Protein AF-A0A356ZD64-F1 (afdb_monomer)

Radius of gyration: 13.84 Å; Cα contacts (8 Å, |Δi|>4): 118; chains: 1; bounding box: 37×36×32 Å

Secondary structure (DSSP, 8-state):
----TT---SSTT---TTSEEEHHHHHHHHHHHHHHTT---S---TT---TTGGGS-TTTHHHHHHHHHTTSS---TTS---TT-EEEHHHHHHHHHHHHHTT-

Sequence (104 aa):
GFETGIVKGMDETTFAPNEKITREQMAIMLDNFSTNTSLALPGMNAGVSFTDSKLISPWAVDAVNKIVSSGIMGGYPEGDYKPQGNATRAEAATVIYKLIMLRG

Mean predicted aligned error: 9.03 Å

pLDDT: mean 77.74, std 16.2, range [38.88, 95.69]

Solvent-accessible surface area (backbone atoms only — not comparable to full-atom values): 6229 Å² total; per-residue (Å²): 139,85,88,71,90,70,69,91,53,80,60,99,84,53,86,60,53,78,46,73,37,32,42,34,57,43,24,39,51,52,42,49,42,29,64,76,67,70,50,81,70,54,75,71,50,84,84,86,76,42,83,48,54,85,67,45,52,82,93,27,44,67,29,37,52,53,38,36,22,29,65,79,41,76,60,48,96,88,41,33,60,52,36,78,39,78,38,42,42,50,58,48,50,49,54,52,50,52,61,57,53,74,76,107

Structure (mmCIF, N/CA/C/O backbone):
data_AF-A0A356ZD64-F1
#
_entry.id   AF-A0A356ZD64-F1
#
loop_
_atom_site.group_PDB
_atom_site.id
_atom_site.type_symbol
_atom_site.label_atom_id
_atom_site.label_alt_id
_atom_site.label_comp_id
_atom_site.label_asym_id
_atom_site.label_entity_id
_atom_site.label_seq_id
_atom_site.pdbx_PDB_ins_code
_atom_site.Cartn_x
_atom_site.Cartn_y
_atom_site.Cartn_z
_atom_site.occupancy
_atom_site.B_iso_or_equiv
_atom_site.auth_seq_id
_atom_site.auth_comp_id
_atom_site.auth_asym_id
_atom_site.auth_atom_id
_atom_site.pdbx_PDB_model_num
ATOM 1 N N . GLY A 1 1 ? -17.372 -21.776 17.965 1.00 39.84 1 GLY A N 1
ATOM 2 C CA . GLY A 1 1 ? -16.082 -21.075 17.941 1.00 39.84 1 GLY A CA 1
ATOM 3 C C . GLY A 1 1 ? -15.629 -20.997 16.508 1.00 39.84 1 GLY A C 1
ATOM 4 O O . GLY A 1 1 ? -15.388 -22.041 15.926 1.00 39.84 1 GLY A O 1
ATOM 5 N N . PHE A 1 2 ? -15.601 -19.796 15.936 1.00 38.88 2 PHE A N 1
ATOM 6 C CA . PHE A 1 2 ? -15.043 -19.535 14.609 1.00 38.88 2 PHE A CA 1
ATOM 7 C C . PHE A 1 2 ? -14.101 -18.343 14.745 1.00 38.88 2 PHE A C 1
ATOM 9 O O . PHE A 1 2 ? -14.457 -17.198 14.492 1.00 38.88 2 PHE A O 1
ATOM 16 N N . GLU A 1 3 ? -12.907 -18.644 15.247 1.00 51.19 3 GLU A N 1
ATOM 17 C CA . GLU A 1 3 ? -11.759 -17.749 15.252 1.00 51.19 3 GLU A CA 1
ATOM 18 C C . GLU A 1 3 ? -10.941 -18.025 13.990 1.00 51.19 3 GLU A C 1
ATOM 20 O O . GLU A 1 3 ? -10.133 -18.946 13.951 1.00 51.19 3 GLU A O 1
ATOM 25 N N . THR A 1 4 ? -11.129 -17.222 12.947 1.00 42.31 4 THR A N 1
ATOM 26 C CA . THR A 1 4 ? -10.088 -17.033 11.928 1.00 42.31 4 THR A CA 1
ATOM 27 C C . THR A 1 4 ? -10.019 -15.549 11.607 1.00 42.31 4 THR A C 1
ATOM 29 O O . THR A 1 4 ? -10.749 -15.042 10.755 1.00 42.31 4 THR A O 1
ATOM 32 N N . GLY A 1 5 ? -9.150 -14.850 12.342 1.00 48.25 5 GLY A N 1
ATOM 33 C CA . GLY A 1 5 ? -8.870 -13.411 12.279 1.00 48.25 5 GLY A CA 1
ATOM 34 C C . GLY A 1 5 ? -8.187 -12.940 10.991 1.00 48.25 5 GLY A C 1
ATOM 35 O O . GLY A 1 5 ? -7.289 -12.107 11.037 1.00 48.25 5 GLY A O 1
ATOM 36 N N . ILE A 1 6 ? -8.610 -13.457 9.837 1.00 51.38 6 ILE A N 1
ATOM 37 C CA . ILE A 1 6 ? -8.039 -13.121 8.526 1.00 51.38 6 ILE A CA 1
ATOM 38 C C . ILE A 1 6 ? -8.685 -11.847 7.957 1.00 51.38 6 ILE A C 1
ATOM 40 O O . ILE A 1 6 ? -8.095 -11.167 7.121 1.00 51.38 6 ILE A O 1
ATOM 44 N N . VAL A 1 7 ? -9.873 -11.462 8.439 1.00 45.72 7 VAL A N 1
ATOM 45 C CA . VAL A 1 7 ? -10.588 -10.285 7.937 1.00 45.72 7 VAL A CA 1
ATOM 46 C C . VAL A 1 7 ? -11.243 -9.524 9.089 1.00 45.72 7 VAL A C 1
ATOM 48 O O . VAL A 1 7 ? -12.389 -9.783 9.440 1.00 45.72 7 VAL A O 1
ATOM 51 N N . LYS A 1 8 ? -10.556 -8.524 9.654 1.00 47.28 8 LYS A N 1
ATOM 52 C CA . LYS A 1 8 ? -11.253 -7.441 10.367 1.00 47.28 8 LYS A CA 1
ATOM 53 C C . LYS A 1 8 ? -11.898 -6.529 9.321 1.00 47.28 8 LYS A C 1
ATOM 55 O O . LYS A 1 8 ? -11.283 -5.586 8.831 1.00 47.28 8 LYS A O 1
ATOM 60 N N . GLY A 1 9 ? -13.099 -6.907 8.887 1.00 47.62 9 GLY A N 1
ATOM 61 C CA . GLY A 1 9 ? -14.026 -6.022 8.189 1.00 47.62 9 GLY A CA 1
ATOM 62 C C . GLY A 1 9 ? -14.740 -5.149 9.215 1.00 47.62 9 GLY A C 1
ATOM 63 O O . GLY A 1 9 ? -14.987 -5.595 10.330 1.00 47.62 9 GLY A O 1
ATOM 64 N N . MET A 1 10 ? -14.992 -3.899 8.851 1.00 46.28 10 MET A N 1
ATOM 65 C CA . MET A 1 10 ? -15.813 -2.962 9.610 1.00 46.28 10 MET A CA 1
ATOM 66 C C . MET A 1 10 ? -17.175 -3.636 9.898 1.00 46.28 10 MET A C 1
ATOM 68 O O . MET A 1 10 ? -17.814 -4.118 8.970 1.00 46.28 10 MET A O 1
ATOM 72 N N . ASP A 1 11 ? -17.526 -3.732 11.182 1.00 41.78 11 ASP A N 1
ATOM 73 C CA . ASP A 1 11 ? -18.686 -4.403 11.792 1.00 41.78 11 ASP A CA 1
ATOM 74 C C . ASP A 1 11 ? -18.801 -5.935 11.614 1.00 41.78 11 ASP A C 1
ATOM 76 O O . ASP A 1 11 ? -18.820 -6.488 10.517 1.00 41.78 11 ASP A O 1
ATOM 80 N N . GLU A 1 12 ? -18.937 -6.640 12.745 1.00 46.44 12 GLU A N 1
ATOM 81 C CA . GLU A 1 12 ? -18.853 -8.106 12.922 1.00 46.44 12 GLU A CA 1
ATOM 82 C C . GLU A 1 12 ? -19.845 -8.952 12.091 1.00 46.44 12 GLU A C 1
ATOM 84 O O . GLU A 1 12 ? -19.818 -10.179 12.158 1.00 46.44 12 GLU A O 1
ATOM 89 N N . THR A 1 13 ? -20.727 -8.332 11.304 1.00 47.97 13 THR A N 1
ATOM 90 C CA . THR A 1 13 ? -21.847 -9.010 10.634 1.00 47.97 13 THR A CA 1
ATOM 91 C C . THR A 1 13 ? -21.900 -8.836 9.118 1.00 47.97 13 THR A C 1
ATOM 93 O O . THR A 1 13 ? -22.608 -9.604 8.467 1.00 47.97 13 THR A O 1
ATOM 96 N N . THR A 1 14 ? -21.153 -7.896 8.521 1.00 51.41 14 THR A N 1
ATOM 97 C CA . THR A 1 14 ? -21.265 -7.620 7.077 1.00 51.41 14 THR A CA 1
ATOM 98 C C . THR A 1 14 ? -19.904 -7.624 6.394 1.00 51.41 14 THR A C 1
ATOM 100 O O . THR A 1 14 ? -19.180 -6.635 6.348 1.00 51.41 14 THR A O 1
ATOM 103 N N . PHE A 1 15 ? -19.557 -8.754 5.778 1.00 56.53 15 PHE A N 1
ATOM 104 C CA . PHE A 1 15 ? -18.475 -8.773 4.802 1.00 56.53 15 PHE A CA 1
ATOM 105 C C . PHE A 1 15 ? -18.971 -8.100 3.514 1.00 56.53 15 PHE A C 1
ATOM 107 O O . PHE A 1 15 ? -19.798 -8.666 2.803 1.00 56.53 15 PHE A O 1
ATOM 114 N N . ALA A 1 16 ? -18.484 -6.889 3.224 1.00 62.66 16 ALA A N 1
ATOM 115 C CA . ALA A 1 16 ? -18.855 -6.101 2.047 1.00 62.66 16 ALA A CA 1
ATOM 116 C C . ALA A 1 16 ? -17.782 -6.202 0.938 1.00 62.66 16 ALA A C 1
ATOM 118 O O . ALA A 1 16 ? -16.957 -5.304 0.792 1.00 62.66 16 ALA A O 1
ATOM 119 N N . PRO A 1 17 ? -17.730 -7.282 0.136 1.00 61.88 17 PRO A N 1
ATOM 120 C CA . PRO A 1 17 ? -16.643 -7.522 -0.825 1.00 61.88 17 PRO A CA 1
ATOM 121 C C . PRO A 1 17 ? -16.541 -6.465 -1.93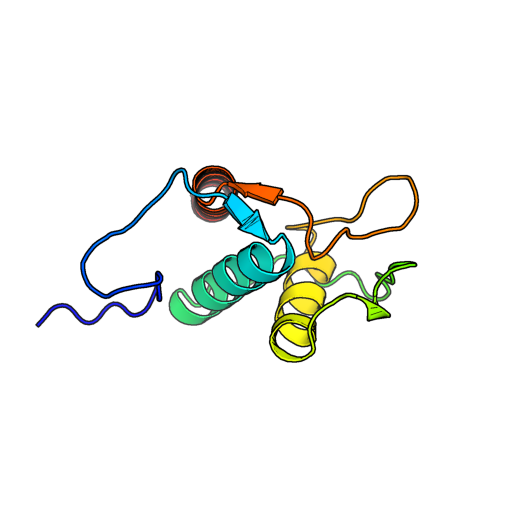5 1.00 61.88 17 PRO A C 1
ATOM 123 O O . PRO A 1 17 ? -15.486 -6.312 -2.547 1.00 61.88 17 PRO A O 1
ATOM 126 N N . ASN A 1 18 ? -17.626 -5.733 -2.189 1.00 65.75 18 ASN A N 1
ATOM 127 C CA . ASN A 1 18 ? -17.707 -4.735 -3.255 1.00 65.75 18 ASN A CA 1
ATOM 128 C C . ASN A 1 18 ? -17.506 -3.301 -2.753 1.00 65.75 18 ASN A C 1
ATOM 130 O O . ASN A 1 18 ? -17.476 -2.378 -3.567 1.00 65.75 18 ASN A O 1
ATO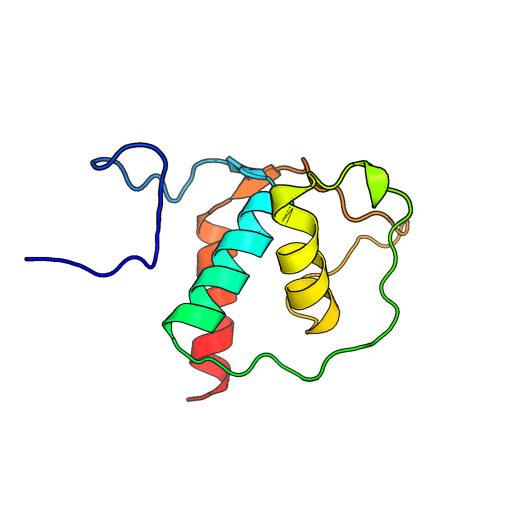M 134 N N . GLU A 1 19 ? -17.378 -3.091 -1.440 1.00 75.75 19 GLU A N 1
ATOM 135 C CA . GLU A 1 19 ? -17.081 -1.759 -0.927 1.00 75.75 19 GLU A CA 1
ATOM 136 C C . GLU A 1 19 ? -15.674 -1.318 -1.321 1.00 75.75 19 GLU A C 1
ATOM 138 O O . GLU A 1 19 ? -14.724 -2.111 -1.397 1.00 75.75 19 GLU A O 1
ATOM 143 N N . LYS A 1 20 ? -15.570 -0.015 -1.592 1.00 83.38 20 LYS A N 1
ATOM 144 C CA . LYS A 1 20 ? -14.303 0.638 -1.886 1.00 83.38 20 LYS A CA 1
ATOM 145 C C . LYS A 1 20 ? -13.507 0.738 -0.591 1.00 83.38 20 LYS A C 1
ATOM 147 O O . LYS A 1 20 ? -13.973 1.312 0.386 1.00 83.38 20 LYS A O 1
ATOM 152 N N . ILE A 1 21 ? -12.307 0.187 -0.613 1.00 87.50 21 ILE A N 1
ATOM 153 C CA . ILE A 1 21 ? -11.258 0.415 0.373 1.00 87.50 21 ILE A CA 1
ATOM 154 C C . ILE A 1 21 ? -10.198 1.325 -0.230 1.00 87.50 21 ILE A C 1
ATOM 156 O O . ILE A 1 21 ? -10.080 1.459 -1.450 1.00 87.50 21 ILE A O 1
ATOM 160 N N . THR A 1 22 ? -9.395 1.937 0.625 1.00 92.81 22 THR A N 1
ATOM 161 C CA . THR A 1 22 ? -8.208 2.652 0.168 1.00 92.81 22 THR A CA 1
ATOM 162 C C . THR A 1 22 ? -7.101 1.664 -0.215 1.00 92.81 22 THR A C 1
ATOM 164 O O . THR A 1 22 ? -7.071 0.512 0.232 1.00 92.81 22 THR A O 1
ATOM 167 N N . ARG A 1 23 ? -6.152 2.098 -1.045 1.00 92.38 23 ARG A N 1
ATOM 168 C CA . ARG A 1 23 ? -4.991 1.276 -1.426 1.00 92.38 23 ARG A CA 1
ATOM 169 C C . ARG A 1 23 ? -4.100 0.940 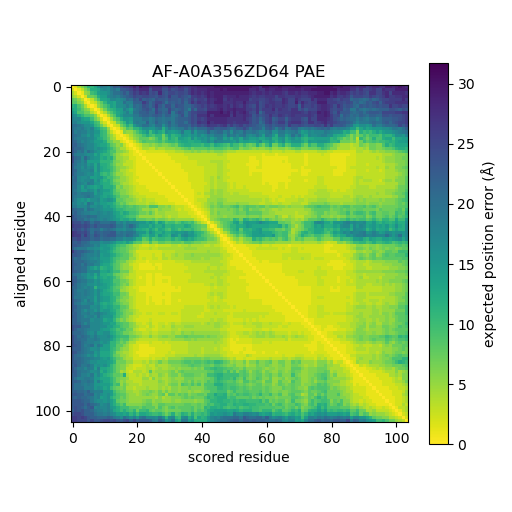-0.232 1.00 92.38 23 ARG A C 1
ATOM 171 O O . ARG A 1 23 ? -3.597 -0.175 -0.144 1.00 92.38 23 ARG A O 1
ATOM 178 N N . GLU A 1 24 ? -3.974 1.850 0.728 1.00 92.50 24 GLU A N 1
ATOM 179 C CA . GLU A 1 24 ? -3.258 1.570 1.977 1.00 92.50 24 GLU A CA 1
ATOM 180 C C . GLU A 1 24 ? -3.979 0.525 2.855 1.00 92.50 24 GLU A C 1
ATOM 182 O O . GLU A 1 24 ? -3.333 -0.347 3.434 1.00 92.50 24 GLU A O 1
ATOM 187 N N . GLN A 1 25 ? -5.319 0.515 2.877 1.00 91.25 25 GLN A N 1
ATOM 188 C CA . GLN A 1 25 ? -6.093 -0.553 3.525 1.00 91.25 25 GLN A CA 1
ATOM 189 C C . GLN A 1 25 ? -5.921 -1.894 2.802 1.00 91.25 25 GLN A C 1
ATOM 191 O O . GLN A 1 25 ? -5.811 -2.935 3.450 1.00 91.25 25 GLN A O 1
ATOM 196 N N . MET A 1 26 ? -5.861 -1.882 1.466 1.00 89.94 26 MET A N 1
ATOM 197 C CA . MET A 1 26 ? -5.584 -3.081 0.670 1.00 89.94 26 MET A CA 1
ATOM 198 C C . MET A 1 26 ? -4.220 -3.686 1.025 1.00 89.94 26 MET A C 1
ATOM 200 O O . MET A 1 26 ? -4.130 -4.901 1.204 1.00 89.94 26 MET A O 1
ATOM 204 N N . ALA A 1 27 ? -3.182 -2.860 1.187 1.00 90.62 27 ALA A N 1
ATOM 205 C CA . ALA A 1 27 ? -1.862 -3.329 1.607 1.00 90.62 27 ALA A CA 1
ATOM 206 C C . ALA A 1 27 ? -1.903 -4.020 2.979 1.00 90.62 27 ALA A C 1
ATOM 208 O O . ALA A 1 27 ? -1.318 -5.087 3.142 1.00 90.62 27 ALA A O 1
ATOM 209 N N . ILE A 1 28 ? -2.663 -3.488 3.941 1.00 91.94 28 ILE A N 1
ATOM 210 C CA . ILE A 1 28 ? -2.843 -4.138 5.250 1.00 91.94 28 ILE A CA 1
ATOM 211 C C . ILE A 1 28 ? -3.554 -5.478 5.134 1.00 91.94 28 ILE A C 1
ATOM 213 O O . ILE A 1 28 ? -3.166 -6.436 5.798 1.00 91.94 28 ILE A O 1
ATOM 217 N N . MET A 1 29 ? -4.590 -5.574 4.300 1.00 87.88 29 MET A N 1
ATOM 218 C CA 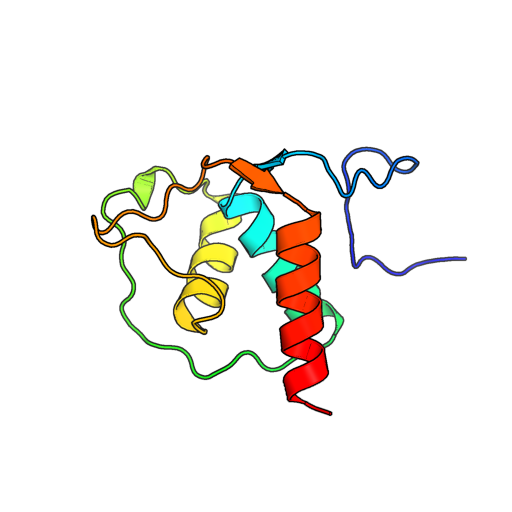. MET A 1 29 ? -5.277 -6.850 4.088 1.00 87.88 29 MET A CA 1
ATOM 219 C C . MET A 1 29 ? -4.318 -7.910 3.534 1.00 87.88 29 MET A C 1
ATOM 221 O O . MET A 1 29 ? -4.332 -9.047 4.002 1.00 87.88 29 MET A O 1
ATOM 225 N N . LEU A 1 30 ? -3.460 -7.529 2.584 1.00 86.81 30 LEU A N 1
ATOM 226 C CA . LEU A 1 30 ? -2.445 -8.410 2.008 1.00 86.81 30 LEU A CA 1
ATOM 227 C C . LEU A 1 30 ? -1.368 -8.798 3.031 1.00 86.81 30 LEU A C 1
ATOM 229 O O . LEU A 1 30 ? -0.993 -9.968 3.111 1.00 86.81 30 LEU A O 1
ATOM 233 N N . ASP A 1 31 ? -0.901 -7.847 3.841 1.00 89.56 31 ASP A N 1
ATOM 234 C CA . ASP A 1 31 ? 0.114 -8.107 4.862 1.00 89.56 31 ASP A CA 1
ATOM 235 C C . ASP A 1 31 ? -0.417 -9.033 5.965 1.00 89.56 31 ASP A C 1
ATOM 237 O O . ASP A 1 31 ? 0.200 -10.058 6.280 1.00 89.56 31 ASP A O 1
ATOM 241 N N . ASN A 1 32 ? -1.621 -8.752 6.468 1.00 88.00 32 ASN A N 1
ATOM 242 C CA . ASN A 1 32 ? -2.310 -9.611 7.427 1.00 88.00 32 ASN A CA 1
ATOM 243 C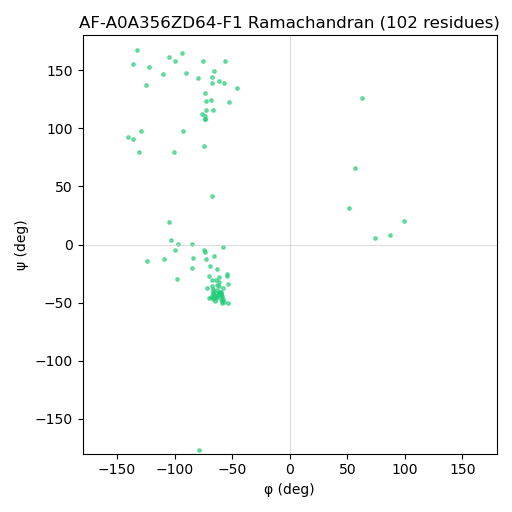 C . ASN A 1 32 ? -2.533 -11.010 6.858 1.00 88.00 32 ASN A C 1
ATOM 245 O O . ASN A 1 32 ? -2.290 -11.993 7.558 1.00 88.00 32 ASN A O 1
ATOM 249 N N . PHE A 1 33 ? -2.964 -11.125 5.600 1.00 85.12 33 PHE A N 1
ATOM 250 C CA . PHE A 1 33 ? -3.129 -12.422 4.954 1.00 85.12 33 PHE A CA 1
ATOM 251 C C . PHE A 1 33 ? -1.803 -13.189 4.908 1.00 85.12 33 PHE A C 1
ATOM 253 O O . PHE A 1 33 ? -1.761 -14.357 5.299 1.00 85.12 33 PHE A O 1
ATOM 260 N N . SER A 1 34 ? -0.712 -12.529 4.503 1.00 84.50 34 SER A N 1
ATOM 261 C CA . SER A 1 34 ? 0.609 -13.160 4.434 1.00 84.50 34 SER A CA 1
ATOM 262 C C . SER A 1 34 ? 1.096 -13.659 5.795 1.00 84.50 34 SER A C 1
ATOM 264 O O . SER A 1 34 ? 1.579 -14.782 5.911 1.00 84.50 34 SER A O 1
ATOM 266 N N . THR A 1 35 ? 0.885 -12.861 6.842 1.00 84.81 35 THR A N 1
ATOM 267 C CA . THR A 1 35 ? 1.303 -13.176 8.209 1.00 84.81 35 THR A CA 1
ATOM 268 C C . THR A 1 35 ? 0.472 -14.316 8.798 1.00 84.81 35 THR A C 1
ATOM 270 O O . THR A 1 35 ? 1.031 -15.269 9.333 1.00 84.81 35 THR A O 1
ATOM 273 N N . ASN A 1 36 ? -0.856 -14.281 8.641 1.00 82.50 36 ASN A N 1
ATOM 274 C CA . ASN A 1 36 ? -1.748 -15.312 9.184 1.00 82.50 36 ASN A CA 1
ATOM 275 C C . ASN A 1 36 ? -1.625 -16.663 8.465 1.00 82.50 36 ASN A C 1
ATOM 277 O O . ASN A 1 36 ? -1.887 -17.700 9.064 1.00 82.50 36 ASN A O 1
ATOM 281 N N . THR A 1 37 ? -1.228 -16.669 7.191 1.00 80.81 37 THR A N 1
ATOM 282 C CA . THR A 1 37 ? -1.037 -17.907 6.416 1.00 80.81 37 THR A CA 1
ATOM 283 C C . THR A 1 37 ? 0.416 -18.370 6.368 1.00 80.81 37 THR A C 1
ATOM 285 O O . THR A 1 37 ? 0.707 -19.389 5.746 1.00 80.81 37 THR A O 1
ATOM 288 N N . SER A 1 38 ? 1.333 -17.641 7.021 1.00 81.94 38 SER A N 1
ATOM 289 C CA . SER A 1 38 ? 2.783 -17.866 6.917 1.00 81.94 38 SER A CA 1
ATOM 290 C C . SER A 1 38 ? 3.267 -17.911 5.458 1.00 81.94 38 SER A C 1
ATOM 292 O O . SER A 1 38 ? 4.218 -18.616 5.113 1.00 81.94 38 SER A O 1
ATOM 294 N N . LEU A 1 39 ? 2.599 -17.158 4.577 1.00 77.81 39 LEU A N 1
ATOM 295 C CA . LEU A 1 39 ? 2.947 -17.065 3.168 1.00 77.81 39 LEU A CA 1
ATOM 296 C C . LEU A 1 39 ? 4.224 -16.239 3.033 1.00 77.81 39 LEU A C 1
ATOM 298 O O . LEU A 1 39 ? 4.241 -15.038 3.306 1.00 77.81 39 LEU A O 1
ATOM 302 N N . ALA A 1 40 ? 5.289 -16.871 2.546 1.00 80.12 40 ALA A N 1
ATOM 303 C CA . ALA A 1 40 ? 6.508 -16.155 2.210 1.00 80.12 40 ALA A CA 1
ATOM 304 C C . ALA A 1 40 ? 6.236 -15.220 1.025 1.00 80.12 40 ALA A C 1
ATOM 306 O O . ALA A 1 40 ? 5.923 -15.689 -0.075 1.00 80.12 40 ALA A O 1
ATOM 307 N N . LEU A 1 41 ? 6.351 -13.913 1.246 1.00 79.56 41 LEU A N 1
ATOM 308 C CA . LEU A 1 41 ? 6.239 -12.938 0.170 1.00 79.56 41 LEU A CA 1
ATOM 309 C C . LEU A 1 41 ? 7.413 -13.094 -0.817 1.00 79.56 41 LEU A C 1
ATOM 311 O O . LEU A 1 41 ? 8.501 -13.507 -0.402 1.00 79.56 41 LEU A O 1
ATOM 315 N N . PRO A 1 42 ? 7.212 -12.788 -2.113 1.00 73.56 42 PRO A N 1
ATOM 316 C CA . PRO A 1 42 ? 8.300 -12.748 -3.087 1.00 73.56 42 PRO A CA 1
ATOM 317 C C . PRO A 1 42 ? 9.420 -11.791 -2.650 1.00 73.56 42 PRO A C 1
ATOM 319 O O . PRO A 1 42 ? 9.196 -10.899 -1.830 1.00 73.56 42 PRO A O 1
ATOM 322 N N . GLY A 1 43 ? 10.625 -11.996 -3.195 1.00 68.00 43 GLY A N 1
ATOM 323 C CA . GLY A 1 43 ? 11.841 -11.270 -2.812 1.00 68.00 43 GLY A CA 1
ATOM 324 C C . GLY A 1 43 ? 11.637 -9.756 -2.693 1.00 68.00 43 GLY A C 1
ATOM 325 O O . GLY A 1 43 ? 11.010 -9.136 -3.548 1.00 68.00 43 GLY A O 1
ATOM 326 N N . MET A 1 44 ? 12.161 -9.175 -1.612 1.00 73.38 44 MET A N 1
ATOM 327 C CA . MET A 1 44 ? 12.041 -7.746 -1.334 1.00 73.38 44 MET A CA 1
ATOM 328 C C . MET A 1 44 ? 12.956 -6.941 -2.261 1.00 73.38 44 MET A C 1
ATOM 330 O O . MET A 1 44 ? 14.177 -6.958 -2.114 1.00 73.38 44 MET A O 1
ATOM 334 N N . ASN A 1 45 ? 12.358 -6.194 -3.182 1.00 71.19 45 ASN A N 1
ATOM 335 C CA . ASN A 1 45 ? 13.034 -5.147 -3.930 1.00 71.19 45 ASN A CA 1
ATOM 336 C C . ASN A 1 45 ? 13.255 -3.950 -3.003 1.00 71.19 45 ASN A C 1
ATOM 338 O O . ASN A 1 45 ? 12.312 -3.247 -2.636 1.00 71.19 45 ASN A O 1
ATOM 342 N N . ALA A 1 46 ? 14.505 -3.725 -2.602 1.00 64.62 46 ALA A N 1
ATOM 343 C CA . ALA A 1 46 ? 14.862 -2.551 -1.820 1.00 64.62 46 ALA A CA 1
ATOM 344 C C . ALA A 1 46 ? 14.699 -1.273 -2.662 1.00 64.62 46 ALA A C 1
ATOM 346 O O . ALA A 1 46 ? 15.097 -1.235 -3.825 1.00 64.62 46 ALA A O 1
ATOM 347 N N . GLY A 1 47 ? 14.167 -0.211 -2.050 1.00 63.12 47 GLY A N 1
ATOM 348 C CA . GLY A 1 47 ? 14.235 1.142 -2.612 1.00 63.12 47 GLY A CA 1
ATOM 349 C C . GLY A 1 47 ? 12.997 1.645 -3.353 1.00 63.12 47 GLY A C 1
ATOM 350 O O . GLY A 1 47 ? 13.116 2.606 -4.109 1.00 63.12 47 GLY A O 1
ATOM 351 N N . VAL A 1 48 ? 11.811 1.065 -3.139 1.00 72.12 48 VAL A N 1
ATOM 352 C CA . VAL A 1 48 ? 10.584 1.683 -3.661 1.00 72.12 48 VAL A CA 1
ATOM 353 C C . VAL A 1 48 ? 10.209 2.879 -2.787 1.00 72.12 48 VAL A C 1
ATOM 355 O O . VAL A 1 48 ? 9.866 2.723 -1.619 1.00 72.12 48 VAL A O 1
ATOM 358 N N . SER A 1 49 ? 10.305 4.080 -3.353 1.00 84.31 49 SER A N 1
ATOM 359 C CA . SER A 1 49 ? 9.886 5.330 -2.720 1.00 84.31 49 SER A CA 1
ATOM 360 C C . SER A 1 49 ? 8.898 6.040 -3.632 1.00 84.31 49 SER A C 1
ATOM 362 O O . SER A 1 49 ? 9.111 6.097 -4.844 1.00 84.31 49 SER A O 1
ATOM 364 N N . PHE A 1 50 ? 7.827 6.574 -3.051 1.00 92.12 50 PHE A N 1
ATOM 365 C CA . PHE A 1 50 ? 6.784 7.284 -3.785 1.00 92.12 50 PHE A CA 1
ATOM 366 C C . PHE A 1 50 ? 6.801 8.775 -3.474 1.00 92.12 50 PHE A C 1
ATOM 368 O O . PHE A 1 50 ? 7.081 9.187 -2.342 1.00 92.12 50 PHE A O 1
ATOM 375 N N . THR A 1 51 ? 6.449 9.594 -4.462 1.00 95.00 51 THR A N 1
ATOM 376 C CA . THR A 1 51 ? 6.376 11.058 -4.319 1.00 95.00 51 THR A CA 1
ATOM 377 C C . THR A 1 51 ? 5.347 11.491 -3.270 1.00 95.00 51 THR A C 1
ATOM 379 O O . THR A 1 51 ? 5.526 12.511 -2.602 1.00 95.00 51 THR A O 1
ATOM 382 N N . ASP A 1 52 ? 4.314 10.677 -3.058 1.00 94.88 52 ASP A N 1
ATOM 383 C CA . ASP A 1 52 ? 3.222 10.876 -2.112 1.00 94.88 52 ASP A CA 1
ATOM 384 C C . ASP A 1 52 ? 3.335 9.998 -0.854 1.00 94.88 52 ASP A C 1
ATOM 386 O O . ASP A 1 52 ? 2.359 9.847 -0.122 1.00 94.88 52 ASP A O 1
ATOM 390 N N . SER A 1 53 ? 4.525 9.469 -0.533 1.00 92.06 53 SER A N 1
ATOM 391 C CA . SER A 1 53 ? 4.728 8.604 0.649 1.00 92.06 53 SER A CA 1
ATOM 392 C C . SER A 1 53 ? 4.265 9.249 1.963 1.00 92.06 53 SER A C 1
ATOM 394 O O . SER A 1 53 ? 3.866 8.559 2.893 1.00 92.06 53 SER A O 1
ATOM 396 N N . LYS A 1 54 ? 4.277 10.587 2.042 1.00 94.38 54 LYS A N 1
ATOM 397 C CA . LYS A 1 54 ? 3.787 11.352 3.205 1.00 94.38 54 LYS A CA 1
ATOM 398 C C . LYS A 1 54 ? 2.270 11.287 3.392 1.00 94.38 54 LYS A C 1
ATOM 400 O O . LYS A 1 54 ? 1.786 11.634 4.463 1.00 94.38 54 LYS A O 1
ATOM 405 N N . LEU A 1 55 ? 1.531 10.907 2.351 1.00 95.69 55 LEU A N 1
ATOM 406 C CA . LEU A 1 55 ? 0.089 10.699 2.414 1.00 95.69 55 LEU A CA 1
ATOM 407 C C . LEU A 1 55 ? -0.258 9.298 2.916 1.00 95.69 55 LEU A C 1
ATOM 409 O O . LEU A 1 55 ? -1.419 9.061 3.221 1.00 95.69 55 LEU A O 1
ATOM 413 N N . ILE A 1 56 ? 0.701 8.373 3.010 1.00 95.25 56 ILE A N 1
ATOM 414 C CA . ILE A 1 56 ? 0.448 7.059 3.598 1.00 95.25 56 ILE A CA 1
ATOM 415 C C . ILE A 1 56 ? 0.211 7.255 5.093 1.00 95.25 56 ILE A C 1
ATOM 417 O O . ILE A 1 56 ? 1.041 7.828 5.803 1.00 95.25 56 ILE A O 1
ATOM 421 N N . SER A 1 57 ? -0.927 6.772 5.576 1.00 95.69 57 SER A N 1
ATOM 422 C CA . SER A 1 57 ? -1.258 6.856 6.988 1.00 95.69 57 SER A CA 1
ATOM 423 C C . SER A 1 57 ? -0.228 6.087 7.835 1.00 95.69 57 SER A C 1
ATOM 425 O O . SER A 1 57 ? 0.147 4.977 7.453 1.00 95.69 57 SER A O 1
ATOM 427 N N . PRO A 1 58 ? 0.191 6.586 9.019 1.00 94.31 58 PRO A N 1
ATOM 428 C CA . PRO A 1 58 ? 1.228 5.939 9.836 1.00 94.31 58 PRO A CA 1
ATOM 429 C C . PRO A 1 58 ? 0.960 4.463 10.157 1.00 94.31 58 PRO A C 1
ATOM 431 O O . PRO A 1 58 ? 1.885 3.663 10.207 1.00 94.31 58 PRO A O 1
ATOM 434 N N . TRP A 1 59 ? -0.312 4.089 10.323 1.00 93.38 59 TRP A N 1
ATOM 435 C CA . TRP A 1 59 ? -0.743 2.716 10.600 1.00 93.38 59 TRP A CA 1
ATOM 436 C C . TRP A 1 59 ? -0.629 1.766 9.395 1.00 93.38 59 TRP A C 1
ATOM 438 O O . TRP A 1 59 ? -0.743 0.556 9.567 1.00 93.38 59 TRP A O 1
ATOM 448 N N . ALA A 1 60 ? -0.410 2.293 8.188 1.00 94.12 60 ALA A N 1
ATOM 449 C CA . ALA A 1 60 ? -0.278 1.518 6.959 1.00 94.12 60 ALA A CA 1
ATOM 450 C C . ALA A 1 60 ? 1.145 1.484 6.394 1.00 94.12 60 ALA A C 1
ATOM 452 O O . ALA A 1 60 ? 1.405 0.678 5.505 1.00 94.12 60 ALA A O 1
ATOM 453 N N . VAL A 1 61 ? 2.061 2.327 6.886 1.00 93.06 61 VAL A N 1
ATOM 454 C CA . VAL A 1 61 ? 3.413 2.488 6.320 1.00 93.06 61 VAL A CA 1
ATOM 455 C C . VAL A 1 61 ? 4.145 1.152 6.203 1.00 93.06 61 VAL A C 1
ATOM 457 O O . VAL A 1 61 ? 4.632 0.818 5.124 1.00 93.06 61 VAL A O 1
ATOM 460 N N . ASP A 1 62 ? 4.175 0.360 7.274 1.00 92.19 62 ASP A N 1
ATOM 461 C CA . ASP A 1 62 ? 4.904 -0.912 7.289 1.00 92.19 62 ASP A CA 1
ATOM 462 C C . ASP A 1 62 ? 4.310 -1.924 6.303 1.00 92.19 62 ASP A C 1
ATOM 464 O O . ASP A 1 62 ? 5.038 -2.537 5.515 1.00 92.19 62 ASP A O 1
ATOM 468 N N . ALA A 1 63 ? 2.980 -2.041 6.284 1.00 92.44 63 ALA A N 1
ATOM 469 C CA . ALA A 1 63 ? 2.275 -2.930 5.371 1.00 92.44 63 ALA A CA 1
ATOM 470 C C . ALA A 1 63 ? 2.474 -2.508 3.909 1.00 92.44 63 ALA A C 1
ATOM 472 O O . ALA A 1 63 ? 2.796 -3.342 3.063 1.00 92.44 63 ALA A O 1
ATOM 473 N N . VAL A 1 64 ? 2.340 -1.212 3.604 1.00 92.88 64 VAL A N 1
ATOM 474 C CA . VAL A 1 64 ? 2.574 -0.672 2.258 1.00 92.88 64 VAL A CA 1
ATOM 475 C C . VAL A 1 64 ? 4.005 -0.963 1.821 1.00 92.88 64 VAL A C 1
ATOM 477 O O . VAL A 1 64 ? 4.195 -1.545 0.756 1.00 92.88 64 VAL A O 1
ATOM 480 N N . ASN A 1 65 ? 5.001 -0.653 2.652 1.00 91.19 65 ASN A N 1
ATOM 481 C CA . ASN A 1 65 ? 6.407 -0.894 2.333 1.00 91.19 65 ASN A CA 1
ATOM 482 C C . ASN A 1 65 ? 6.685 -2.370 2.050 1.00 91.19 65 ASN A C 1
ATOM 484 O O . ASN A 1 65 ? 7.324 -2.697 1.050 1.00 91.19 65 ASN A O 1
ATOM 488 N N . LYS A 1 66 ? 6.185 -3.275 2.895 1.00 90.31 66 LYS A N 1
ATOM 489 C CA . LYS A 1 66 ? 6.397 -4.717 2.748 1.00 90.31 66 LYS A CA 1
ATOM 490 C C . LYS A 1 66 ? 5.744 -5.262 1.475 1.00 90.31 66 LYS A C 1
ATOM 492 O O . LYS A 1 66 ? 6.399 -5.951 0.691 1.00 90.31 66 LYS A O 1
ATOM 497 N N . ILE A 1 67 ? 4.475 -4.925 1.242 1.00 89.81 67 ILE A N 1
ATOM 498 C CA . ILE A 1 67 ? 3.710 -5.397 0.082 1.00 89.81 67 ILE A CA 1
ATOM 499 C C . ILE A 1 67 ? 4.263 -4.823 -1.221 1.00 89.81 67 ILE A C 1
ATOM 501 O O . ILE A 1 67 ? 4.399 -5.551 -2.206 1.00 89.81 67 ILE A O 1
ATOM 505 N N . VAL A 1 68 ? 4.651 -3.552 -1.228 1.00 90.88 68 VAL A N 1
ATOM 506 C CA . VAL A 1 68 ? 5.264 -2.924 -2.398 1.00 90.88 68 VAL A CA 1
ATOM 507 C C . VAL A 1 68 ? 6.649 -3.502 -2.681 1.00 90.88 68 VAL A C 1
ATOM 509 O O . VAL A 1 68 ? 6.939 -3.858 -3.821 1.00 90.88 68 VAL A O 1
ATOM 512 N N . SER A 1 69 ? 7.486 -3.674 -1.655 1.00 88.88 69 SER A N 1
ATOM 513 C CA . SER A 1 69 ? 8.818 -4.271 -1.824 1.00 88.88 69 SER A CA 1
ATOM 514 C C . SER A 1 69 ? 8.727 -5.699 -2.359 1.00 88.88 69 SER A C 1
ATOM 516 O O . SER A 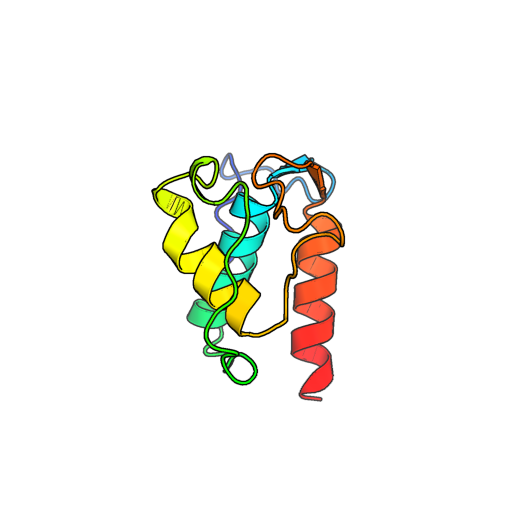1 69 ? 9.579 -6.117 -3.132 1.00 88.88 69 SER A O 1
ATOM 518 N N . SER A 1 70 ? 7.674 -6.441 -2.010 1.00 86.50 70 SER A N 1
ATOM 519 C CA . SER A 1 70 ? 7.433 -7.787 -2.545 1.00 86.50 70 SER A CA 1
ATOM 520 C C . SER A 1 70 ? 6.933 -7.824 -4.000 1.00 86.50 70 SER A C 1
ATOM 522 O O . SER A 1 70 ? 6.735 -8.902 -4.557 1.00 86.50 70 SER A O 1
ATOM 524 N N . GLY A 1 71 ? 6.676 -6.664 -4.616 1.00 85.12 71 GLY A N 1
ATOM 525 C CA . GLY A 1 71 ? 6.161 -6.552 -5.984 1.00 85.12 71 GLY A CA 1
ATOM 526 C C . GLY A 1 71 ? 4.681 -6.919 -6.151 1.00 85.12 71 GLY A C 1
ATOM 527 O O . GLY A 1 71 ? 4.186 -6.948 -7.274 1.00 85.12 71 GLY A O 1
ATOM 528 N N . ILE A 1 72 ? 3.960 -7.190 -5.058 1.00 84.50 72 ILE A N 1
ATOM 529 C CA . ILE A 1 72 ? 2.526 -7.529 -5.082 1.00 84.50 72 ILE A CA 1
ATOM 530 C C . ILE A 1 72 ? 1.674 -6.304 -5.421 1.00 84.50 72 ILE A C 1
ATOM 532 O O . ILE A 1 72 ? 0.677 -6.408 -6.134 1.00 84.50 72 ILE A O 1
ATOM 536 N N . MET A 1 73 ? 2.073 -5.138 -4.916 1.00 88.00 73 MET A N 1
ATOM 537 C CA . MET A 1 73 ? 1.522 -3.849 -5.322 1.00 88.00 73 MET A CA 1
ATOM 538 C C . MET A 1 73 ? 2.645 -2.961 -5.848 1.00 88.00 73 MET A C 1
ATOM 540 O O . MET A 1 73 ? 3.791 -3.075 -5.430 1.00 88.00 73 MET A O 1
ATOM 544 N N . GLY A 1 74 ? 2.299 -2.041 -6.741 1.00 87.88 74 GLY A N 1
ATOM 545 C CA . GLY A 1 74 ? 3.205 -1.016 -7.245 1.00 87.88 74 GLY A CA 1
ATOM 546 C C . GLY A 1 74 ? 2.549 0.357 -7.222 1.00 87.88 74 GLY A C 1
ATOM 547 O O . GLY A 1 74 ? 1.331 0.473 -7.035 1.00 87.88 74 GLY A O 1
ATOM 548 N N . GLY A 1 75 ? 3.369 1.388 -7.403 1.00 88.00 75 GLY A N 1
ATOM 549 C CA . GLY A 1 75 ? 2.888 2.731 -7.712 1.00 88.00 75 GLY A CA 1
ATOM 550 C C . GLY A 1 75 ? 2.511 2.875 -9.180 1.00 88.00 75 GLY A C 1
ATOM 551 O O . GLY A 1 75 ? 2.559 1.919 -9.957 1.00 88.00 75 GLY A O 1
ATOM 552 N N . TYR A 1 76 ? 2.131 4.088 -9.545 1.00 88.69 76 TYR A N 1
ATOM 553 C CA . TYR A 1 76 ? 1.777 4.454 -10.906 1.00 88.69 76 TYR A CA 1
ATOM 554 C C . TYR A 1 76 ? 2.990 5.026 -11.661 1.00 88.69 76 TYR A C 1
ATOM 556 O O . TYR A 1 76 ? 3.996 5.375 -11.035 1.00 88.69 76 TYR A O 1
ATOM 564 N N . PRO A 1 77 ? 2.929 5.121 -13.005 1.00 87.50 77 PRO A N 1
ATOM 565 C CA . PRO A 1 77 ? 4.01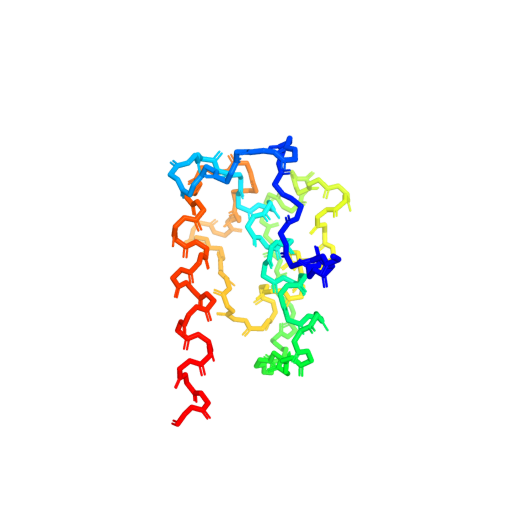9 5.661 -13.826 1.00 87.50 77 PRO A CA 1
ATOM 566 C C . PRO A 1 77 ? 4.483 7.067 -13.424 1.00 87.50 77 PRO A C 1
ATOM 568 O O . PRO A 1 77 ? 5.631 7.429 -13.660 1.00 87.50 77 PRO A O 1
ATOM 571 N N . GLU A 1 78 ? 3.605 7.848 -12.800 1.00 89.56 78 GLU A N 1
ATOM 572 C CA . GLU A 1 78 ? 3.867 9.194 -12.297 1.00 89.56 78 GLU A CA 1
ATOM 573 C C . GLU A 1 78 ? 4.733 9.208 -11.020 1.00 89.56 78 GLU A C 1
ATOM 575 O O . GLU A 1 78 ? 5.159 10.273 -10.570 1.00 89.56 78 GLU A O 1
ATOM 580 N N . GLY A 1 79 ? 5.027 8.037 -10.443 1.00 89.81 79 GLY A N 1
ATOM 581 C CA . GLY A 1 79 ? 5.865 7.880 -9.253 1.00 89.81 79 GLY A CA 1
ATOM 582 C C . GLY A 1 79 ? 5.116 8.007 -7.925 1.00 89.81 79 GLY A C 1
ATOM 583 O O . GLY A 1 79 ? 5.755 8.041 -6.873 1.00 89.81 79 GLY A O 1
ATOM 584 N N . ASP A 1 80 ? 3.785 8.075 -7.952 1.00 93.25 80 ASP A N 1
ATOM 585 C CA . ASP A 1 80 ? 2.926 8.101 -6.769 1.00 93.25 80 ASP A CA 1
ATOM 586 C C . ASP A 1 80 ? 2.312 6.719 -6.466 1.00 93.25 80 ASP A C 1
ATOM 588 O O . ASP A 1 80 ? 2.228 5.828 -7.315 1.00 93.25 80 ASP A O 1
ATOM 592 N N . TYR A 1 81 ? 1.906 6.504 -5.216 1.00 93.00 81 TYR A N 1
ATOM 593 C CA . TYR A 1 81 ? 1.237 5.284 -4.759 1.00 93.00 81 TYR A CA 1
ATOM 594 C C . TYR A 1 81 ? -0.286 5.428 -4.709 1.00 93.00 81 TYR A C 1
ATOM 596 O O . TYR A 1 81 ? -1.012 4.442 -4.899 1.00 93.00 81 TYR A O 1
ATOM 604 N N . LYS A 1 82 ? -0.766 6.651 -4.465 1.00 93.81 82 LYS A N 1
ATOM 605 C CA . LYS A 1 82 ? -2.158 7.049 -4.225 1.00 93.81 82 LYS A CA 1
ATOM 606 C C . LYS A 1 82 ? -2.775 6.285 -3.045 1.00 93.81 82 LYS A C 1
ATOM 608 O O . LYS A 1 82 ? -3.698 5.499 -3.269 1.00 93.81 82 LYS A O 1
ATOM 613 N N . PRO A 1 83 ? -2.310 6.478 -1.794 1.00 92.44 83 PRO A N 1
ATOM 614 C CA . PRO A 1 83 ? -2.742 5.665 -0.653 1.00 92.44 83 PRO A CA 1
ATOM 615 C C . PRO A 1 83 ? -4.256 5.702 -0.416 1.00 92.44 83 PRO A C 1
ATOM 617 O O . PRO A 1 83 ? -4.850 4.660 -0.152 1.00 92.44 83 PRO A O 1
ATOM 620 N N . GLN A 1 84 ? -4.898 6.857 -0.613 1.00 94.00 84 GLN A N 1
ATOM 621 C CA . GLN A 1 84 ? -6.350 7.067 -0.505 1.00 94.00 84 GLN A CA 1
ATOM 622 C C . GLN A 1 84 ? -7.113 6.731 -1.792 1.00 94.00 84 GLN A C 1
ATOM 624 O O . GLN A 1 84 ? -8.330 6.896 -1.856 1.00 94.00 84 GLN A O 1
ATOM 629 N N . GLY A 1 85 ? -6.412 6.288 -2.838 1.00 88.06 85 GLY A N 1
ATOM 630 C CA . GLY A 1 85 ? -7.038 5.841 -4.072 1.00 88.06 85 GLY A CA 1
ATOM 631 C C . GLY A 1 85 ? -8.022 4.711 -3.787 1.00 88.06 85 GLY A C 1
ATOM 632 O O . GLY A 1 85 ? -7.747 3.826 -2.978 1.00 88.06 85 GLY A O 1
ATOM 633 N N . ASN A 1 86 ? -9.170 4.750 -4.456 1.00 85.06 86 ASN A N 1
ATOM 634 C CA . ASN A 1 86 ? -10.191 3.727 -4.295 1.00 85.06 86 ASN A CA 1
ATOM 635 C C . ASN A 1 86 ? -9.764 2.439 -4.993 1.00 85.06 86 ASN A C 1
ATOM 637 O O . ASN A 1 86 ? -9.423 2.453 -6.175 1.00 85.06 86 ASN A O 1
ATOM 641 N N . ALA A 1 87 ? -9.867 1.336 -4.272 1.00 79.38 87 ALA A N 1
ATOM 642 C CA . ALA A 1 87 ? -9.761 -0.009 -4.795 1.00 79.38 87 ALA A CA 1
ATOM 643 C C . ALA A 1 87 ? -10.876 -0.867 -4.185 1.00 79.38 87 ALA A C 1
ATOM 645 O O . ALA A 1 87 ? -11.411 -0.549 -3.128 1.00 79.38 87 ALA A O 1
ATOM 646 N N . THR A 1 88 ? -11.282 -1.941 -4.842 1.00 79.06 88 THR A N 1
ATOM 647 C CA . THR A 1 88 ? -12.331 -2.825 -4.320 1.00 79.06 88 THR A CA 1
ATOM 648 C C . THR A 1 88 ? -11.723 -3.933 -3.463 1.00 79.06 88 THR A C 1
ATOM 650 O O . THR A 1 88 ? -10.619 -4.425 -3.716 1.00 79.06 88 THR A O 1
ATOM 653 N N . ARG A 1 89 ? -12.455 -4.383 -2.439 1.00 75.50 89 ARG A N 1
ATOM 654 C CA . ARG A 1 89 ? -12.026 -5.542 -1.632 1.00 75.50 89 ARG A CA 1
ATOM 655 C C . ARG A 1 89 ? -11.971 -6.822 -2.471 1.00 75.50 89 ARG A C 1
ATOM 657 O O . ARG A 1 89 ? -11.123 -7.673 -2.221 1.00 75.50 89 ARG A O 1
ATOM 664 N N . ALA A 1 90 ? -12.816 -6.934 -3.495 1.00 73.94 90 ALA A N 1
ATOM 665 C CA . ALA A 1 90 ? -12.775 -8.008 -4.483 1.00 73.94 90 ALA A CA 1
ATOM 666 C C . ALA A 1 90 ? -11.470 -8.016 -5.301 1.00 73.94 90 ALA A C 1
ATOM 668 O O . ALA A 1 90 ? -10.904 -9.085 -5.535 1.00 73.94 90 ALA A O 1
ATOM 669 N N . GLU A 1 91 ? -10.940 -6.850 -5.686 1.00 75.31 91 GLU A N 1
ATOM 670 C CA . GLU A 1 91 ? -9.613 -6.758 -6.312 1.00 75.31 91 GLU A CA 1
ATOM 671 C C . GLU A 1 91 ? -8.521 -7.243 -5.351 1.00 75.31 91 GLU A C 1
ATOM 673 O O . GLU A 1 91 ? -7.680 -8.048 -5.751 1.00 75.31 91 GLU A O 1
ATOM 678 N N . ALA A 1 92 ? -8.579 -6.853 -4.070 1.00 73.12 92 ALA A N 1
ATOM 679 C CA . ALA A 1 92 ? -7.644 -7.344 -3.052 1.00 73.12 92 ALA A CA 1
ATOM 680 C C . ALA A 1 92 ? -7.707 -8.876 -2.924 1.00 73.12 92 ALA A C 1
ATOM 682 O O . ALA A 1 92 ? -6.683 -9.557 -2.974 1.00 73.12 92 ALA A O 1
ATOM 683 N N . ALA A 1 93 ? -8.919 -9.429 -2.821 1.00 73.00 93 ALA A N 1
ATOM 684 C CA . ALA A 1 93 ? -9.154 -10.868 -2.741 1.00 73.00 93 ALA A CA 1
ATOM 685 C C . ALA A 1 93 ? -8.665 -11.609 -3.996 1.00 73.00 93 ALA A C 1
ATOM 687 O O . ALA A 1 93 ? -8.122 -12.705 -3.891 1.00 73.00 93 ALA A O 1
ATOM 688 N N . THR A 1 94 ? -8.790 -10.998 -5.175 1.00 77.75 94 THR A N 1
ATOM 689 C CA . THR A 1 94 ? -8.285 -11.563 -6.433 1.00 77.75 94 THR A CA 1
ATOM 690 C C . THR A 1 94 ? -6.758 -11.620 -6.447 1.00 77.75 94 THR A C 1
ATOM 692 O O . THR A 1 94 ? -6.187 -12.620 -6.882 1.00 77.75 94 THR A O 1
ATOM 695 N N . VAL A 1 95 ? -6.082 -10.577 -5.955 1.00 75.44 95 VAL A N 1
ATOM 696 C CA . VAL A 1 95 ? -4.616 -10.569 -5.811 1.00 75.44 95 VAL A CA 1
ATOM 697 C C . VAL A 1 95 ? -4.167 -11.653 -4.826 1.00 75.44 95 VAL A C 1
ATOM 699 O O . VAL A 1 95 ? -3.263 -12.425 -5.145 1.00 75.44 95 VAL A O 1
ATOM 702 N N . ILE A 1 96 ? -4.850 -11.777 -3.683 1.00 72.25 96 ILE A N 1
ATOM 703 C CA . ILE A 1 96 ? -4.620 -12.847 -2.699 1.00 72.25 96 ILE A CA 1
ATOM 704 C C . ILE A 1 96 ? -4.783 -14.229 -3.344 1.00 72.25 96 ILE A C 1
ATOM 706 O O . ILE A 1 96 ? -3.904 -15.078 -3.229 1.00 72.25 96 ILE A O 1
ATOM 710 N N . TYR A 1 97 ? -5.882 -14.451 -4.064 1.00 74.62 97 TYR A N 1
ATOM 711 C CA . TYR A 1 97 ? -6.169 -15.726 -4.717 1.00 74.62 97 TYR A CA 1
ATOM 712 C C . TYR A 1 97 ? -5.089 -16.112 -5.734 1.00 74.62 97 TYR A C 1
ATOM 714 O O . TYR A 1 97 ? -4.618 -17.248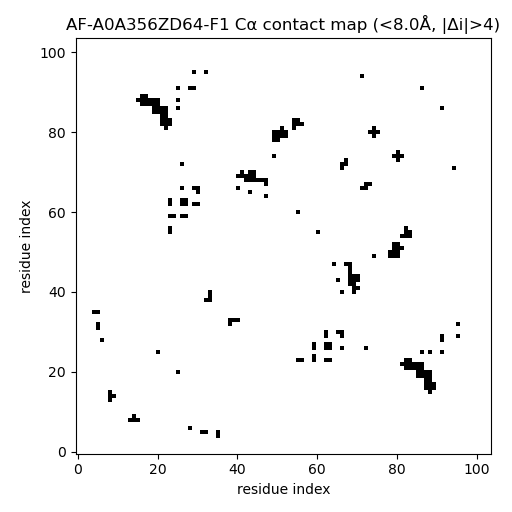 -5.736 1.00 74.62 97 TYR A O 1
ATOM 722 N N . LYS A 1 98 ? -4.628 -15.154 -6.547 1.00 72.06 98 LYS A N 1
ATOM 723 C CA . LYS A 1 98 ? -3.524 -15.374 -7.493 1.00 72.06 98 LYS A CA 1
ATOM 724 C C . LYS A 1 98 ? -2.220 -15.745 -6.781 1.00 72.06 98 LYS A C 1
ATOM 726 O O . LYS A 1 98 ? -1.533 -16.654 -7.234 1.00 72.06 98 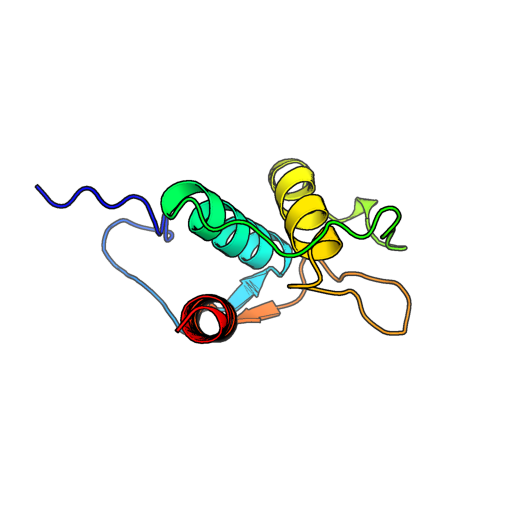LYS A O 1
ATOM 731 N N . LEU A 1 99 ? -1.898 -15.092 -5.663 1.00 68.12 99 LEU A N 1
ATOM 732 C CA . LEU A 1 99 ? -0.727 -15.419 -4.837 1.00 68.12 99 LEU A CA 1
ATOM 733 C C . LEU A 1 99 ? -0.769 -16.851 -4.289 1.00 68.12 99 LEU A C 1
ATOM 735 O O . LEU A 1 99 ? 0.256 -17.528 -4.292 1.00 68.12 99 LEU A O 1
ATOM 739 N N . ILE A 1 100 ? -1.941 -17.315 -3.847 1.00 69.56 100 ILE A N 1
ATOM 740 C CA . ILE A 1 100 ? -2.134 -18.696 -3.379 1.00 69.56 100 ILE A CA 1
ATOM 741 C C . ILE A 1 100 ? -1.964 -19.682 -4.544 1.00 69.56 100 ILE A C 1
ATOM 743 O O . ILE A 1 100 ? -1.267 -20.683 -4.401 1.00 69.56 100 ILE A O 1
ATOM 747 N N . MET A 1 101 ? -2.556 -19.388 -5.708 1.00 69.19 101 MET A N 1
ATOM 748 C CA . MET A 1 101 ? -2.500 -20.268 -6.882 1.00 69.19 101 MET A CA 1
ATOM 749 C C . MET A 1 101 ? -1.109 -20.404 -7.500 1.00 69.19 101 MET A C 1
ATOM 751 O O . MET A 1 101 ? -0.796 -21.458 -8.035 1.00 69.19 101 MET A O 1
ATOM 755 N N . LEU A 1 102 ? -0.255 -19.381 -7.410 1.00 62.56 102 LEU A N 1
ATOM 756 C CA . LEU A 1 102 ? 1.130 -19.455 -7.898 1.00 62.56 102 LEU A CA 1
ATOM 757 C C . LEU A 1 102 ? 2.008 -20.452 -7.116 1.00 62.56 102 LEU A C 1
ATOM 759 O O . LEU A 1 102 ? 3.134 -20.716 -7.531 1.00 62.56 102 LEU A O 1
ATOM 763 N N . ARG A 1 103 ? 1.522 -20.988 -5.988 1.00 55.03 103 ARG A N 1
ATOM 764 C CA . ARG A 1 103 ? 2.188 -22.047 -5.214 1.00 55.03 103 ARG A CA 1
ATOM 765 C C . ARG A 1 103 ? 1.572 -23.441 -5.398 1.00 55.03 103 ARG A C 1
ATOM 767 O O . ARG A 1 103 ? 2.006 -24.358 -4.703 1.00 55.03 103 ARG A O 1
ATOM 774 N N . GLY A 1 104 ? 0.571 -23.577 -6.272 1.00 44.62 104 GLY A N 1
ATOM 775 C CA . GLY A 1 104 ? -0.051 -24.853 -6.643 1.00 44.62 104 GLY A CA 1
ATOM 776 C C . GLY A 1 104 ? 0.671 -25.549 -7.785 1.00 44.62 104 GLY A C 1
ATOM 777 O O . GLY A 1 104 ? 1.097 -24.840 -8.722 1.00 44.62 104 GLY A O 1
#

Foldseek 3Di:
DDDDPLDPDDDPPDDDQFDWDFQLVLLVSVQSNCVSVVPDQAAFQPDLDAPVLVVRDPVSNVSCNVCCRSVLAHCDPVRHNRRRDIDGSNVSVVSVVVSVVVVD

Nearest PDB structures (foldseek):
  6eq9-assembly1_A  TM=3.181E-01  e=7.034E+00  Homo sapiens